Protein AF-A0A4Y8JU67-F1 (afdb_monomer_lite)

Radius of gyration: 32.43 Å; chains: 1; bounding box: 56×71×95 Å

Organism: NCBI:txid1259239

Structure (mmCIF, N/CA/C/O backbone):
data_AF-A0A4Y8JU67-F1
#
_entry.id   AF-A0A4Y8JU67-F1
#
loop_
_atom_site.group_PDB
_atom_site.id
_atom_site.type_symbol
_atom_site.label_atom_id
_atom_site.label_alt_id
_atom_site.label_comp_id
_atom_site.label_asym_id
_atom_site.label_entity_id
_atom_site.label_seq_id
_atom_site.pdbx_PDB_ins_code
_atom_site.Cartn_x
_atom_site.Cartn_y
_atom_site.Cartn_z
_atom_site.occupancy
_atom_site.B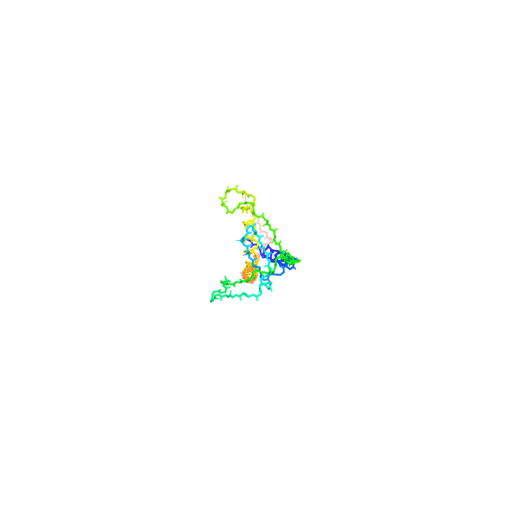_iso_or_equiv
_atom_site.auth_seq_id
_atom_site.auth_comp_id
_atom_site.auth_asym_id
_atom_site.auth_atom_id
_atom_site.pdbx_PDB_model_num
ATOM 1 N N . MET A 1 1 ? -5.375 13.941 23.240 1.00 63.31 1 MET A N 1
ATOM 2 C CA . MET A 1 1 ? -6.334 13.364 22.287 1.00 63.31 1 MET A CA 1
ATOM 3 C C . MET A 1 1 ? -7.451 12.706 23.084 1.00 63.31 1 MET A C 1
ATOM 5 O O . MET A 1 1 ? -7.160 11.882 23.944 1.00 63.31 1 MET A O 1
ATOM 9 N N . SER A 1 2 ? -8.686 13.151 22.900 1.00 84.19 2 SER A N 1
ATOM 10 C CA . SER A 1 2 ? -9.884 12.642 23.570 1.00 84.19 2 SER A CA 1
ATOM 11 C C . SER A 1 2 ? -10.349 11.316 22.956 1.00 84.19 2 SER A C 1
ATOM 13 O O . SER A 1 2 ? -9.995 10.990 21.824 1.00 84.19 2 SER A O 1
ATOM 15 N N . ALA A 1 3 ? -11.179 10.555 23.677 1.00 85.44 3 ALA A N 1
ATOM 16 C CA . ALA A 1 3 ? -11.772 9.320 23.153 1.00 85.44 3 ALA A CA 1
ATOM 17 C C . ALA A 1 3 ? -12.587 9.558 21.865 1.00 85.44 3 ALA A C 1
ATOM 19 O O . ALA A 1 3 ? -12.579 8.719 20.969 1.00 85.44 3 ALA A O 1
ATOM 20 N N . ILE A 1 4 ? -13.231 10.726 21.747 1.00 88.31 4 ILE A N 1
ATOM 21 C CA . ILE A 1 4 ? -13.983 11.135 20.552 1.00 88.31 4 ILE A CA 1
ATOM 22 C C . ILE A 1 4 ? -13.036 11.320 19.361 1.00 88.31 4 ILE A C 1
ATOM 24 O O . ILE A 1 4 ? -13.314 10.813 18.281 1.00 88.31 4 ILE A O 1
ATOM 28 N N . GLU A 1 5 ? -11.895 11.988 19.553 1.00 88.88 5 GLU A N 1
ATOM 29 C CA . GLU A 1 5 ? -10.896 12.171 18.490 1.00 88.88 5 GLU A CA 1
ATOM 30 C C . GLU A 1 5 ? -10.313 10.831 18.018 1.00 88.88 5 GLU A C 1
ATOM 32 O O . GLU A 1 5 ? -10.178 10.614 16.815 1.00 88.88 5 GLU A O 1
ATOM 37 N N . ILE A 1 6 ? -10.029 9.906 18.947 1.00 88.62 6 ILE A N 1
ATOM 38 C CA . ILE A 1 6 ? -9.533 8.561 18.610 1.00 88.62 6 ILE A CA 1
ATOM 39 C C . ILE A 1 6 ? -10.591 7.777 17.825 1.00 88.62 6 ILE A C 1
ATOM 41 O O . ILE A 1 6 ? -10.268 7.164 16.810 1.00 88.62 6 ILE A O 1
ATOM 45 N N . GLN A 1 7 ? -11.852 7.808 18.263 1.00 91.50 7 GLN A N 1
ATOM 46 C CA . GLN A 1 7 ? -12.941 7.114 17.577 1.00 91.50 7 GLN A CA 1
ATOM 47 C C . GLN A 1 7 ? -13.160 7.661 16.161 1.00 91.50 7 GLN A C 1
ATOM 49 O O . GLN A 1 7 ? -13.293 6.872 15.227 1.00 91.50 7 GLN A O 1
ATOM 54 N N . THR A 1 8 ? -13.148 8.985 15.985 1.00 94.06 8 THR A N 1
ATOM 55 C CA . THR A 1 8 ? -13.245 9.616 14.660 1.00 94.06 8 THR A CA 1
ATOM 56 C C . THR A 1 8 ? -12.088 9.185 13.762 1.00 94.06 8 THR A C 1
ATOM 58 O O . THR A 1 8 ? -12.323 8.786 12.625 1.00 94.06 8 THR A O 1
ATOM 61 N N . ALA A 1 9 ? -10.852 9.180 14.276 1.00 92.69 9 ALA A N 1
ATOM 62 C CA . ALA A 1 9 ? -9.688 8.735 13.513 1.00 92.69 9 ALA A CA 1
ATOM 63 C C . ALA A 1 9 ? -9.800 7.263 13.079 1.00 92.69 9 ALA A C 1
ATOM 65 O O . ALA A 1 9 ? -9.527 6.952 11.922 1.00 92.69 9 ALA A O 1
ATOM 66 N N . ILE A 1 10 ? -10.243 6.366 13.970 1.00 94.12 10 ILE A N 1
ATOM 67 C CA . ILE A 1 10 ? -10.480 4.950 13.638 1.00 94.12 10 ILE A CA 1
ATOM 68 C C . ILE A 1 10 ? -11.508 4.830 12.517 1.00 94.12 10 ILE A C 1
ATOM 70 O O . ILE A 1 10 ?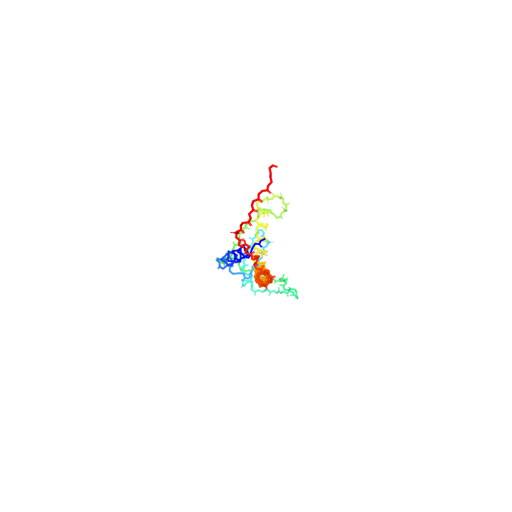 -11.261 4.108 11.552 1.00 94.12 10 ILE A O 1
ATOM 74 N N . THR A 1 11 ? -12.642 5.525 12.630 1.00 96.00 11 THR A N 1
ATOM 75 C CA . THR A 1 11 ? -13.709 5.473 11.625 1.00 96.00 11 THR A CA 1
ATOM 76 C C . THR A 1 11 ? -13.194 5.949 10.270 1.00 96.00 11 THR A C 1
ATOM 78 O O . THR A 1 11 ? -13.267 5.201 9.302 1.00 96.00 11 THR A O 1
ATOM 81 N N . THR A 1 12 ? -12.581 7.134 10.211 1.00 92.94 12 THR A N 1
ATOM 82 C CA . THR A 1 12 ? -12.061 7.700 8.959 1.00 92.94 12 THR A CA 1
ATOM 8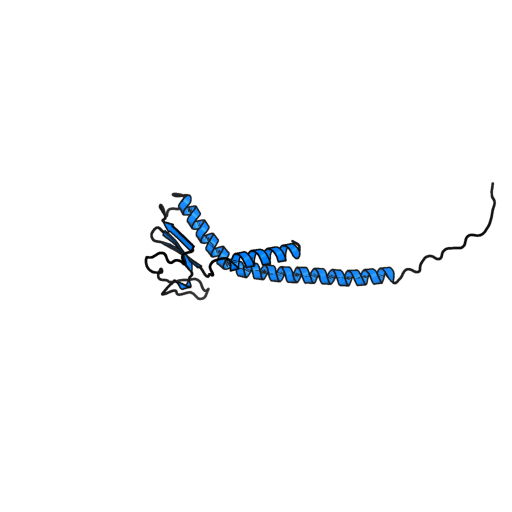3 C C . THR A 1 12 ? -10.988 6.815 8.326 1.00 92.94 12 THR A C 1
ATOM 85 O O . THR A 1 12 ? -11.031 6.565 7.126 1.00 92.94 12 THR A O 1
ATOM 88 N N . LEU A 1 13 ? -10.035 6.297 9.106 1.00 91.62 13 LEU A N 1
ATOM 89 C CA . LEU A 1 13 ? -8.995 5.412 8.572 1.00 91.62 13 LEU A CA 1
ATOM 90 C C . LEU A 1 13 ? -9.559 4.065 8.102 1.00 91.62 13 LEU A C 1
ATOM 92 O O . LEU A 1 13 ? -9.073 3.518 7.116 1.00 91.62 13 LEU A O 1
ATOM 96 N N . THR A 1 14 ? -10.588 3.544 8.774 1.00 93.31 14 THR A N 1
ATOM 97 C CA . THR A 1 14 ? -11.285 2.317 8.358 1.00 93.31 14 THR A CA 1
ATOM 98 C C . THR A 1 14 ? -12.009 2.531 7.032 1.00 93.31 14 THR A C 1
ATOM 100 O O . THR A 1 14 ? -11.834 1.739 6.114 1.00 93.31 14 THR A O 1
ATOM 103 N N . GLU A 1 15 ? -12.752 3.632 6.895 1.00 92.69 15 GLU A N 1
ATOM 104 C CA . GLU A 1 15 ? -13.448 3.989 5.653 1.00 92.69 15 GLU A CA 1
ATOM 105 C C . GLU A 1 15 ? -12.471 4.186 4.488 1.00 92.69 15 GLU A C 1
ATOM 107 O O . GLU A 1 15 ? -12.693 3.659 3.400 1.00 92.69 15 GLU A O 1
ATOM 112 N N . LEU A 1 16 ? -11.358 4.893 4.717 1.00 88.50 16 LEU A N 1
ATOM 113 C CA . LEU A 1 16 ? -10.322 5.093 3.700 1.00 88.50 16 LEU A CA 1
ATOM 114 C C . LEU A 1 16 ? -9.650 3.778 3.289 1.00 88.50 16 LEU A C 1
ATOM 116 O O . LEU A 1 16 ? -9.396 3.570 2.104 1.00 88.50 16 LEU A O 1
ATOM 120 N N . ARG A 1 17 ? -9.375 2.885 4.249 1.00 89.25 17 ARG A N 1
ATOM 121 C CA . ARG A 1 17 ? -8.836 1.549 3.969 1.00 89.25 17 ARG A CA 1
ATOM 122 C C . ARG A 1 17 ? -9.803 0.739 3.108 1.00 89.25 17 ARG A C 1
ATOM 124 O O . ARG A 1 17 ? -9.375 0.149 2.123 1.00 89.25 17 ARG A O 1
ATOM 131 N N . ASP A 1 18 ? -11.079 0.713 3.484 1.00 90.06 18 ASP A N 1
ATOM 132 C CA . ASP A 1 18 ? -12.096 -0.136 2.854 1.00 90.06 18 ASP A CA 1
ATOM 133 C C . ASP A 1 18 ? -12.529 0.385 1.475 1.00 90.06 18 ASP A C 1
ATOM 135 O O . ASP A 1 18 ? -12.961 -0.395 0.630 1.00 90.06 18 ASP A O 1
ATOM 139 N N . ALA A 1 19 ? -12.380 1.689 1.222 1.00 87.44 19 ALA A N 1
ATOM 140 C CA . ALA A 1 19 ? -12.564 2.284 -0.100 1.00 87.44 19 ALA A CA 1
ATOM 141 C C . ALA A 1 19 ? -11.374 2.042 -1.051 1.00 87.44 19 ALA A C 1
ATOM 143 O O . ALA A 1 19 ? -11.516 2.210 -2.263 1.00 87.44 19 ALA A O 1
ATOM 144 N N . GLY A 1 20 ? -10.200 1.694 -0.517 1.00 82.69 20 GLY A N 1
ATOM 145 C CA . GLY A 1 20 ? -8.990 1.446 -1.297 1.00 82.69 20 GLY A CA 1
ATOM 146 C C . GLY A 1 20 ? -8.941 0.049 -1.921 1.00 82.69 20 GLY A C 1
ATOM 147 O O . GLY A 1 20 ? -9.650 -0.871 -1.517 1.00 82.69 20 GLY A O 1
ATOM 148 N N . THR A 1 21 ? -8.048 -0.134 -2.897 1.00 81.38 21 THR A N 1
ATOM 149 C CA . THR A 1 21 ? -7.740 -1.467 -3.433 1.00 81.38 21 THR A CA 1
ATOM 150 C C . THR A 1 21 ? -7.133 -2.340 -2.323 1.00 81.38 21 THR A C 1
ATOM 152 O O . THR A 1 21 ? -6.181 -1.901 -1.669 1.00 81.38 21 THR A O 1
ATOM 155 N N . PRO A 1 22 ? -7.630 -3.572 -2.099 1.00 81.00 22 PRO A N 1
ATOM 156 C CA . PRO A 1 22 ? -7.067 -4.464 -1.090 1.00 81.00 22 PRO A CA 1
ATOM 157 C C . PRO A 1 22 ? -5.623 -4.868 -1.415 1.00 81.00 22 PRO A C 1
ATOM 159 O O . PRO A 1 22 ? -5.339 -5.340 -2.517 1.00 81.00 22 PRO A O 1
ATOM 162 N N . GLY A 1 23 ? -4.727 -4.713 -0.437 1.00 83.94 23 GLY A N 1
ATOM 163 C CA . GLY A 1 23 ? -3.361 -5.239 -0.483 1.00 83.94 23 GLY A CA 1
ATOM 164 C C . GLY A 1 23 ? -3.262 -6.723 -0.082 1.00 83.94 23 GLY A C 1
ATOM 165 O O . GLY A 1 23 ? -4.287 -7.395 0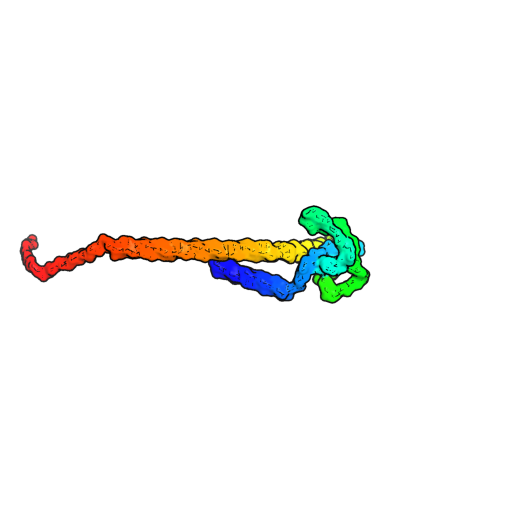.069 1.00 83.94 23 GLY A O 1
ATOM 166 N N . PRO A 1 24 ? -2.041 -7.245 0.149 1.00 89.62 24 PRO A N 1
ATOM 167 C CA . PRO A 1 24 ? -0.755 -6.534 0.168 1.00 89.62 24 PRO A CA 1
ATOM 168 C C . PRO A 1 24 ? -0.234 -6.161 -1.231 1.00 89.62 24 PRO A C 1
ATOM 170 O O . PRO A 1 24 ? -0.572 -6.803 -2.225 1.00 89.62 24 PRO A O 1
ATOM 173 N N . PHE A 1 25 ? 0.589 -5.109 -1.291 1.00 91.75 25 PHE A N 1
ATOM 174 C CA . PHE A 1 25 ? 1.157 -4.561 -2.526 1.00 91.75 25 PHE A CA 1
ATOM 175 C C . PHE A 1 25 ? 2.665 -4.777 -2.606 1.00 91.75 25 PHE A C 1
ATOM 177 O O . PHE A 1 25 ? 3.377 -4.661 -1.605 1.00 91.75 25 PHE A O 1
ATOM 184 N N . PHE A 1 26 ? 3.126 -5.026 -3.827 1.00 92.19 26 PHE A N 1
ATOM 185 C CA . PHE A 1 26 ? 4.523 -5.111 -4.207 1.00 92.19 26 PHE A CA 1
ATOM 186 C C . PHE A 1 26 ? 4.941 -3.836 -4.946 1.00 92.19 26 PHE A C 1
ATOM 188 O O . PHE A 1 26 ? 4.184 -3.350 -5.787 1.00 92.19 26 PHE A O 1
ATOM 195 N N . LEU A 1 27 ? 6.125 -3.310 -4.624 1.00 93.56 27 LEU A N 1
ATOM 196 C CA . LEU A 1 27 ? 6.781 -2.229 -5.362 1.00 93.56 27 LEU A CA 1
ATOM 197 C C . LEU A 1 27 ? 7.901 -2.835 -6.204 1.00 93.56 27 LEU A C 1
ATOM 199 O O . LEU A 1 27 ? 8.792 -3.486 -5.665 1.00 93.56 27 LEU A O 1
ATOM 203 N N . ASP A 1 28 ? 7.840 -2.582 -7.502 1.00 91.00 28 ASP A N 1
ATOM 204 C CA . ASP A 1 28 ? 8.824 -2.988 -8.495 1.00 91.00 28 ASP A CA 1
ATOM 205 C C . ASP A 1 28 ? 9.376 -1.717 -9.150 1.00 91.00 28 ASP A C 1
ATOM 207 O O . ASP A 1 28 ? 8.652 -1.021 -9.856 1.00 91.00 28 ASP A O 1
ATOM 211 N N . ASP A 1 29 ? 10.623 -1.369 -8.850 1.00 91.62 29 ASP A N 1
ATOM 212 C CA . ASP A 1 29 ? 11.348 -0.239 -9.446 1.00 91.62 29 ASP A CA 1
ATOM 213 C C . ASP A 1 29 ? 12.483 -0.835 -10.279 1.00 91.62 29 ASP A C 1
ATOM 215 O O . ASP A 1 29 ? 13.598 -1.045 -9.794 1.00 91.62 29 ASP A O 1
ATOM 219 N N . CYS A 1 30 ? 12.129 -1.279 -11.489 1.00 85.19 30 CYS A N 1
ATOM 220 C CA . CYS A 1 30 ? 12.996 -2.084 -12.338 1.00 85.19 30 CYS A CA 1
ATOM 221 C C . CYS A 1 30 ? 12.869 -1.717 -13.833 1.00 85.19 30 CYS A C 1
ATOM 223 O O . CYS A 1 30 ? 11.817 -1.271 -14.275 1.00 85.19 30 CYS A O 1
ATOM 225 N N . GLU A 1 31 ? 13.936 -1.900 -14.621 1.00 82.50 31 GLU A N 1
ATOM 226 C CA . GLU A 1 31 ? 13.936 -1.788 -16.096 1.00 82.50 31 GLU A CA 1
ATOM 227 C C . GLU A 1 31 ? 13.329 -0.502 -16.708 1.00 82.50 31 GLU 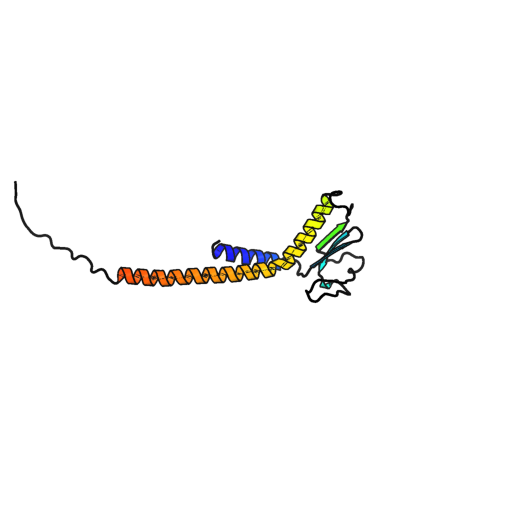A C 1
ATOM 229 O O . GLU A 1 31 ? 12.688 -0.550 -17.753 1.00 82.50 31 GLU A O 1
ATOM 234 N N . GLY A 1 32 ? 13.562 0.669 -16.110 1.00 86.06 32 GLY A N 1
ATOM 235 C CA . GLY A 1 32 ? 12.983 1.927 -16.595 1.00 86.06 32 GLY A CA 1
ATOM 236 C C . GLY A 1 32 ? 11.587 2.242 -16.062 1.00 86.06 32 GLY A C 1
ATOM 237 O O . GLY A 1 32 ? 11.022 3.239 -16.488 1.00 86.06 32 GLY A O 1
ATOM 238 N N . GLU A 1 33 ? 11.023 1.454 -15.144 1.00 90.38 33 GLU A N 1
ATOM 239 C CA . GLU A 1 33 ? 9.644 1.642 -14.691 1.00 90.38 33 GLU A CA 1
ATOM 240 C C . GLU A 1 33 ? 9.473 1.475 -13.177 1.00 90.38 33 GLU A C 1
ATOM 242 O O . GLU A 1 33 ? 10.051 0.587 -12.552 1.00 90.38 33 GLU A O 1
ATOM 247 N N . ILE A 1 34 ? 8.589 2.296 -12.606 1.00 92.94 34 ILE A N 1
ATOM 248 C CA . ILE A 1 34 ? 8.067 2.150 -11.247 1.00 92.94 34 ILE A CA 1
ATOM 249 C C . ILE A 1 34 ? 6.654 1.581 -11.343 1.00 92.94 34 ILE A C 1
ATOM 251 O O . ILE A 1 34 ? 5.747 2.199 -11.912 1.00 92.94 34 ILE A O 1
ATOM 255 N N . ARG A 1 35 ? 6.445 0.411 -10.743 1.00 91.62 35 ARG A N 1
ATOM 256 C CA . ARG A 1 35 ? 5.164 -0.292 -10.725 1.00 91.62 35 ARG A CA 1
ATOM 257 C C . ARG A 1 35 ? 4.766 -0.653 -9.300 1.00 91.62 35 ARG A C 1
ATOM 259 O O . ARG A 1 35 ? 5.570 -1.153 -8.518 1.00 91.62 35 ARG A O 1
ATOM 266 N N . VAL A 1 36 ? 3.491 -0.452 -8.978 1.00 92.88 36 VAL A N 1
ATOM 267 C CA . VAL A 1 36 ? 2.876 -0.966 -7.748 1.00 92.88 36 VAL A CA 1
ATOM 268 C C . VAL A 1 36 ? 1.647 -1.777 -8.097 1.00 92.88 36 VAL A C 1
ATOM 270 O O . VAL A 1 36 ? 0.718 -1.283 -8.741 1.00 92.88 36 VAL A O 1
ATOM 273 N N . TYR A 1 37 ? 1.627 -3.021 -7.638 1.00 90.56 37 TYR A N 1
ATOM 274 C CA . TYR A 1 37 ? 0.553 -3.961 -7.926 1.00 90.56 37 TYR A CA 1
ATOM 275 C C . TYR A 1 37 ? 0.344 -4.949 -6.770 1.00 90.56 37 TYR A C 1
ATOM 277 O O . TYR A 1 37 ? 1.235 -5.126 -5.935 1.00 90.56 37 TYR A O 1
ATOM 285 N N . PRO A 1 38 ? -0.841 -5.576 -6.662 1.00 90.75 38 PRO A N 1
ATOM 286 C CA . PRO A 1 38 ? -1.096 -6.572 -5.630 1.00 90.75 38 PRO A CA 1
ATOM 287 C C . PRO A 1 38 ? -0.107 -7.740 -5.706 1.00 90.75 38 PRO A C 1
ATOM 289 O O . PRO A 1 38 ? 0.118 -8.304 -6.777 1.00 90.75 38 PRO A O 1
ATOM 292 N N . GLU A 1 39 ? 0.421 -8.178 -4.562 1.00 91.25 39 GLU A N 1
ATOM 293 C CA . GLU A 1 39 ? 1.365 -9.307 -4.494 1.00 91.25 39 GLU A CA 1
ATOM 294 C C . GLU A 1 39 ? 0.760 -10.605 -5.057 1.00 91.25 39 GLU A C 1
ATOM 296 O O . GLU A 1 39 ? 1.481 -11.456 -5.570 1.00 91.25 39 GLU A O 1
ATOM 301 N N . ARG A 1 40 ? -0.576 -10.745 -5.035 1.00 88.44 40 ARG A N 1
ATOM 302 C CA . ARG A 1 40 ? -1.295 -11.890 -5.626 1.00 88.44 40 ARG A CA 1
ATOM 303 C C . ARG A 1 40 ? -1.115 -12.036 -7.140 1.00 88.44 40 ARG A C 1
ATOM 305 O O . ARG A 1 40 ? -1.509 -13.061 -7.688 1.00 88.44 40 ARG A O 1
ATOM 312 N N . LEU A 1 41 ? -0.571 -11.022 -7.812 1.00 88.06 41 LEU A N 1
ATOM 313 C CA . LEU A 1 41 ? -0.269 -11.067 -9.241 1.00 88.06 41 LEU A CA 1
ATOM 314 C C . LEU A 1 41 ? 1.124 -11.635 -9.542 1.00 88.06 41 LEU A C 1
ATOM 316 O O . LEU A 1 41 ? 1.412 -11.899 -10.705 1.00 88.06 41 LEU A O 1
ATOM 320 N N . LEU A 1 42 ? 1.971 -11.854 -8.528 1.00 88.75 42 LEU A N 1
ATOM 321 C CA . LEU A 1 42 ? 3.312 -12.421 -8.685 1.00 88.75 42 LEU A CA 1
ATOM 322 C C . LEU A 1 42 ? 3.243 -13.947 -8.896 1.00 88.75 42 LEU A C 1
ATOM 324 O O . LEU A 1 42 ? 2.946 -14.674 -7.945 1.00 88.75 42 LEU A O 1
ATOM 328 N N . PRO A 1 43 ? 3.560 -14.483 -10.094 1.00 84.25 43 PRO A N 1
ATOM 329 C CA . PRO A 1 43 ? 3.345 -15.902 -10.401 1.00 84.25 43 PRO A CA 1
ATOM 330 C C . PRO A 1 43 ? 4.273 -16.877 -9.654 1.00 84.25 43 PRO A C 1
ATOM 332 O O . PRO A 1 43 ? 3.969 -18.065 -9.562 1.00 84.25 43 PRO A O 1
ATOM 335 N N . SER A 1 44 ? 5.417 -16.406 -9.149 1.00 86.19 44 SER A N 1
ATOM 336 C CA . SER A 1 44 ? 6.504 -17.239 -8.595 1.00 86.19 44 SER A CA 1
ATOM 337 C C . SER A 1 44 ? 7.219 -16.569 -7.411 1.00 86.19 44 SER A C 1
ATOM 339 O O . SER A 1 44 ? 8.448 -16.563 -7.307 1.00 86.19 44 SER A O 1
ATOM 341 N N . MET A 1 45 ? 6.439 -15.978 -6.507 1.00 91.94 45 MET A N 1
ATOM 342 C CA . MET A 1 45 ? 6.957 -15.303 -5.317 1.00 91.94 45 MET A CA 1
ATOM 343 C C . MET A 1 45 ? 7.496 -16.297 -4.273 1.00 91.94 45 MET A C 1
ATOM 345 O O . MET A 1 45 ? 6.818 -17.259 -3.912 1.00 91.94 45 MET A O 1
ATOM 349 N N . SER A 1 46 ? 8.677 -16.016 -3.725 1.00 93.44 46 SER A N 1
ATOM 350 C CA . SER A 1 46 ? 9.209 -16.653 -2.518 1.00 93.44 46 SER A CA 1
ATOM 351 C C . SER A 1 46 ? 9.520 -15.611 -1.444 1.00 93.44 46 SER A C 1
ATOM 353 O O . SER A 1 46 ? 9.686 -14.425 -1.743 1.00 93.44 46 SER A O 1
ATOM 355 N N . ARG A 1 47 ? 9.540 -16.053 -0.183 1.00 95.56 47 ARG A N 1
ATOM 356 C CA . ARG A 1 47 ? 9.828 -15.213 0.981 1.00 95.56 47 ARG A CA 1
ATOM 357 C C . ARG A 1 47 ? 10.872 -15.853 1.874 1.00 95.56 47 ARG A C 1
ATOM 359 O O . ARG A 1 47 ? 10.992 -17.079 1.894 1.00 95.56 47 ARG A O 1
ATOM 366 N N . ASP A 1 48 ? 11.588 -15.027 2.621 1.00 95.81 48 ASP A N 1
ATOM 367 C CA . ASP A 1 48 ? 12.434 -15.494 3.717 1.00 95.81 48 ASP A CA 1
ATOM 368 C C . ASP A 1 48 ? 11.641 -15.731 5.018 1.00 95.81 48 ASP A C 1
ATOM 370 O O . ASP A 1 48 ? 10.417 -15.591 5.074 1.00 95.81 48 ASP A O 1
ATOM 374 N N . GLU A 1 49 ? 12.353 -16.109 6.082 1.00 94.69 49 GLU A N 1
ATOM 375 C CA . GLU A 1 49 ? 11.789 -16.370 7.414 1.00 94.69 49 GLU A CA 1
ATOM 376 C C . GLU A 1 49 ? 11.153 -15.130 8.064 1.00 94.69 49 GLU A C 1
ATOM 378 O O . GLU A 1 49 ? 10.303 -15.265 8.943 1.00 94.69 49 GLU A O 1
ATOM 383 N N . SER A 1 50 ? 11.545 -13.927 7.632 1.00 90.50 50 SER A N 1
ATOM 384 C CA . SER A 1 50 ? 10.964 -12.665 8.097 1.00 90.50 50 SER A CA 1
ATOM 385 C C . SER A 1 50 ? 9.683 -12.292 7.346 1.00 90.50 50 SER A C 1
ATOM 387 O O . SER A 1 50 ? 8.947 -11.404 7.775 1.00 90.50 50 SER A O 1
ATOM 389 N N . GLY A 1 51 ? 9.382 -13.008 6.258 1.00 86.38 51 GLY A N 1
ATOM 390 C CA . GLY A 1 51 ? 8.252 -12.736 5.385 1.00 86.38 51 GLY A CA 1
ATOM 391 C C . GLY A 1 51 ? 8.553 -11.701 4.301 1.00 86.38 51 GLY A C 1
ATOM 392 O O . GLY A 1 51 ? 7.626 -11.317 3.588 1.00 86.38 51 GLY A O 1
ATOM 393 N N . GLU A 1 52 ? 9.804 -11.271 4.131 1.00 88.50 52 GLU A N 1
ATOM 394 C CA . GLU A 1 52 ? 10.204 -10.393 3.028 1.00 88.50 52 GLU A CA 1
ATOM 395 C C . GLU A 1 52 ? 10.299 -11.182 1.722 1.00 88.50 52 GLU A C 1
ATOM 397 O O . GLU A 1 52 ? 10.693 -12.349 1.713 1.00 88.50 52 GLU A O 1
ATOM 402 N N . ILE A 1 53 ? 9.904 -10.560 0.609 1.00 88.88 53 ILE A N 1
ATOM 403 C CA . ILE A 1 53 ? 9.943 -11.195 -0.713 1.00 88.88 53 ILE A CA 1
ATOM 404 C C . ILE A 1 53 ? 11.394 -11.246 -1.196 1.00 88.88 53 ILE A C 1
ATOM 406 O O . ILE A 1 53 ? 12.041 -10.212 -1.331 1.00 88.88 53 ILE A O 1
ATOM 410 N N . THR A 1 54 ? 11.896 -12.445 -1.489 1.00 92.06 54 THR A N 1
ATOM 411 C CA . THR A 1 54 ? 13.295 -12.663 -1.899 1.00 92.06 54 THR A CA 1
ATOM 412 C C . THR A 1 54 ? 13.452 -13.057 -3.362 1.00 92.06 54 THR A C 1
ATOM 414 O O . THR A 1 54 ? 14.513 -12.845 -3.944 1.00 92.06 54 THR A O 1
ATOM 417 N N . SER A 1 55 ? 12.410 -13.609 -3.985 1.00 90.69 55 SER A N 1
ATOM 418 C CA . SER A 1 55 ? 12.375 -13.847 -5.429 1.00 90.69 55 SER A CA 1
ATOM 419 C C . SER A 1 55 ? 10.956 -13.732 -5.961 1.00 90.69 55 SER A C 1
ATOM 421 O O . SER A 1 55 ? 10.003 -14.071 -5.263 1.00 90.69 55 SER A O 1
ATOM 423 N N . TRP A 1 56 ? 10.809 -13.293 -7.204 1.00 89.88 56 TRP A N 1
ATOM 424 C CA . TRP A 1 56 ? 9.522 -13.190 -7.879 1.00 89.88 56 TRP A CA 1
ATOM 425 C C . TRP A 1 56 ? 9.720 -13.195 -9.396 1.00 89.88 56 TRP A C 1
ATOM 427 O O . TRP A 1 56 ? 10.836 -13.129 -9.910 1.00 89.88 56 TRP A O 1
ATOM 437 N N . THR A 1 57 ? 8.621 -13.282 -10.130 1.00 85.56 57 THR A N 1
ATOM 438 C CA . THR A 1 57 ? 8.569 -12.942 -11.552 1.00 85.56 57 THR A CA 1
ATOM 439 C C . THR A 1 57 ? 7.529 -11.849 -11.690 1.00 85.56 57 THR A C 1
ATOM 441 O O . THR A 1 57 ? 6.460 -11.953 -11.086 1.00 85.56 57 THR A O 1
ATOM 444 N N . SER A 1 58 ? 7.856 -10.795 -12.438 1.00 79.00 58 SER A N 1
ATOM 445 C CA . SER A 1 58 ? 6.897 -9.728 -12.713 1.00 79.00 58 SER A CA 1
ATOM 446 C C . SER A 1 58 ? 5.653 -10.345 -13.376 1.00 79.00 58 SER A C 1
ATOM 448 O O . SER A 1 58 ? 5.793 -11.288 -14.172 1.00 79.00 58 SER A O 1
ATOM 450 N N . PRO A 1 59 ? 4.432 -9.874 -13.067 1.00 75.06 59 PRO A N 1
ATOM 451 C CA . PRO A 1 59 ? 3.275 -10.187 -13.896 1.00 75.06 59 PRO A CA 1
ATOM 452 C C . PRO A 1 59 ? 3.645 -9.844 -15.349 1.00 75.06 59 PRO A C 1
ATOM 454 O O . PRO A 1 59 ? 4.436 -8.930 -15.572 1.00 75.06 59 PRO A O 1
ATOM 457 N N . GLY A 1 60 ? 3.163 -10.609 -16.335 1.00 67.62 60 GLY A N 1
ATOM 458 C CA . GLY A 1 60 ? 3.564 -10.420 -17.739 1.00 67.62 60 GLY A CA 1
ATOM 459 C C . GLY A 1 60 ? 3.469 -8.958 -18.206 1.00 67.62 60 GLY A C 1
ATOM 460 O O . GLY A 1 60 ? 2.800 -8.158 -17.567 1.00 67.62 60 GLY A O 1
ATOM 461 N N . SER A 1 61 ? 4.110 -8.630 -19.334 1.00 60.38 61 SER A N 1
ATOM 462 C CA . SER A 1 61 ? 4.386 -7.278 -19.876 1.00 60.38 61 SER A CA 1
ATOM 463 C C . SER A 1 61 ? 3.190 -6.335 -20.142 1.00 60.38 61 SER A C 1
ATOM 465 O O . SER A 1 61 ? 3.303 -5.418 -20.949 1.00 60.38 61 SER A O 1
ATOM 467 N N . TRP A 1 62 ? 2.029 -6.568 -19.541 1.00 57.78 62 TRP A N 1
ATOM 468 C CA . TRP A 1 62 ? 0.806 -5.805 -19.714 1.00 57.78 62 TRP A CA 1
ATOM 469 C C . TRP A 1 62 ? 0.382 -5.208 -18.375 1.00 57.78 62 TRP A C 1
ATOM 471 O O . TRP A 1 62 ? 0.313 -5.909 -17.363 1.00 57.78 62 TRP A O 1
ATOM 481 N N . GLN A 1 63 ? 0.049 -3.916 -18.389 1.00 63.75 63 GLN A N 1
ATOM 482 C CA . GLN A 1 63 ? -0.683 -3.280 -17.299 1.00 63.75 63 GLN A CA 1
ATOM 483 C C . GLN A 1 63 ? -1.951 -4.096 -17.024 1.00 63.75 63 GLN A C 1
ATOM 485 O O . GLN A 1 63 ? -2.749 -4.355 -17.925 1.00 63.75 63 GLN A O 1
ATOM 490 N N . THR A 1 64 ? -2.106 -4.544 -15.781 1.00 72.44 64 THR A N 1
ATOM 491 C CA . THR A 1 64 ? -3.353 -5.165 -15.324 1.00 72.44 64 THR A CA 1
ATOM 492 C C . THR A 1 64 ? -4.270 -4.069 -14.797 1.00 72.44 64 THR A C 1
ATOM 494 O O . THR A 1 64 ? -3.777 -3.089 -14.240 1.00 72.44 64 THR A O 1
ATOM 497 N N . ASP A 1 65 ? -5.589 -4.252 -14.892 1.00 77.81 65 ASP A N 1
ATOM 498 C CA . ASP A 1 65 ? -6.579 -3.319 -14.318 1.00 77.81 65 ASP A CA 1
ATOM 499 C C . ASP A 1 65 ? -6.420 -3.129 -12.793 1.00 77.81 65 ASP A C 1
ATOM 501 O O . ASP A 1 65 ? -7.019 -2.240 -12.194 1.00 77.81 65 ASP A O 1
ATOM 505 N N . GLU A 1 66 ? -5.620 -3.979 -12.147 1.00 83.75 66 GLU A N 1
ATOM 506 C CA . GLU A 1 66 ? -5.336 -3.946 -10.716 1.00 83.75 66 GLU A CA 1
ATOM 507 C C . GLU A 1 66 ? -4.033 -3.218 -10.359 1.00 83.75 66 GLU A C 1
ATOM 509 O O . GLU A 1 66 ? -3.722 -3.057 -9.175 1.00 83.75 66 GLU A O 1
ATOM 514 N N . MET A 1 67 ? -3.245 -2.810 -11.356 1.00 86.44 67 MET A N 1
ATOM 515 C CA . MET A 1 67 ? -2.037 -2.030 -11.130 1.00 86.44 67 MET A CA 1
ATOM 516 C C . MET A 1 67 ? -2.431 -0.647 -10.609 1.00 86.44 67 MET A C 1
ATOM 518 O O . MET A 1 67 ? -3.249 0.050 -11.204 1.00 86.44 67 MET A O 1
ATOM 522 N N . VAL A 1 68 ? -1.858 -0.256 -9.474 1.00 89.56 68 VAL A N 1
ATOM 523 C CA . VAL A 1 68 ? -2.240 0.983 -8.782 1.00 89.56 68 VAL A CA 1
ATOM 524 C C . VAL A 1 68 ? -1.313 2.131 -9.167 1.00 89.56 68 VAL A C 1
ATOM 526 O O . VAL A 1 68 ? -1.735 3.285 -9.196 1.00 89.56 68 VAL A O 1
ATOM 529 N N . ILE A 1 69 ? -0.054 1.819 -9.487 1.00 91.25 69 ILE A N 1
ATOM 530 C CA . ILE A 1 69 ? 0.932 2.778 -9.992 1.00 91.25 69 ILE A CA 1
ATOM 531 C C . ILE A 1 69 ? 1.676 2.129 -11.158 1.00 91.25 69 ILE A C 1
ATOM 533 O O . ILE A 1 69 ? 2.136 0.996 -11.038 1.00 91.25 69 ILE A O 1
ATOM 537 N N . SER A 1 70 ? 1.796 2.861 -12.263 1.00 91.56 70 SER A N 1
ATOM 538 C CA . SER A 1 70 ? 2.665 2.563 -13.404 1.00 91.56 70 SER A CA 1
ATOM 539 C C . SER A 1 70 ? 3.236 3.889 -13.883 1.00 91.56 70 SER A C 1
ATOM 541 O O . SER A 1 70 ? 2.474 4.820 -14.157 1.00 91.56 70 SER A O 1
ATOM 543 N N . TYR A 1 71 ? 4.558 4.003 -13.899 1.00 93.00 71 TYR A N 1
ATOM 544 C CA . TYR A 1 71 ? 5.241 5.230 -14.271 1.00 93.00 71 TYR A CA 1
ATOM 545 C C . TYR A 1 71 ? 6.588 4.914 -14.923 1.00 93.00 71 TYR A C 1
ATOM 547 O O . TYR A 1 71 ? 7.420 4.241 -14.314 1.00 93.00 71 TYR A O 1
ATOM 555 N N . ASP A 1 72 ? 6.789 5.424 -16.135 1.00 93.38 72 ASP A N 1
ATOM 556 C CA . ASP A 1 72 ? 8.048 5.301 -16.869 1.00 93.38 72 ASP A CA 1
ATOM 557 C C . ASP A 1 72 ? 9.050 6.334 -16.347 1.00 93.38 72 ASP A C 1
ATOM 559 O O . ASP A 1 72 ? 8.742 7.519 -16.226 1.00 93.38 72 ASP A O 1
ATOM 563 N N . VAL A 1 73 ? 10.252 5.868 -16.035 1.00 93.44 73 VAL A N 1
ATOM 564 C CA . VAL A 1 73 ? 11.343 6.642 -15.449 1.00 93.44 73 VAL A CA 1
ATOM 565 C C . VAL A 1 73 ? 12.265 7.140 -16.560 1.00 93.44 73 VAL A C 1
ATOM 567 O O . VAL A 1 73 ? 12.719 6.359 -17.397 1.00 93.44 73 VAL A O 1
ATOM 570 N N . GLU A 1 74 ? 12.588 8.432 -16.551 1.00 92.50 74 GLU A N 1
ATOM 571 C CA . GLU A 1 74 ? 13.509 9.037 -17.519 1.00 92.50 74 GLU A CA 1
ATOM 572 C C . GLU A 1 74 ? 14.976 8.885 -17.095 1.00 92.50 74 GLU A C 1
ATOM 574 O O . GLU A 1 74 ? 15.841 8.673 -17.946 1.00 92.50 74 GLU A O 1
ATOM 579 N N . SER A 1 75 ? 15.263 8.976 -15.791 1.00 89.88 75 SER A N 1
ATOM 580 C CA . SER A 1 75 ? 16.579 8.684 -15.215 1.00 89.88 75 SER A CA 1
ATOM 581 C C . SER A 1 75 ? 16.471 7.927 -13.894 1.00 89.88 75 SER A C 1
ATOM 583 O O . SER A 1 75 ? 15.623 8.183 -13.040 1.00 89.88 75 SER A O 1
ATOM 585 N N . TRP A 1 76 ? 17.376 6.969 -13.729 1.00 86.75 76 TRP A N 1
ATOM 586 C CA . TRP A 1 76 ? 17.503 6.158 -12.523 1.00 86.75 76 TRP A CA 1
ATOM 587 C C . TRP A 1 76 ? 18.442 6.763 -11.490 1.00 86.75 76 TRP A C 1
ATOM 589 O O . TRP A 1 76 ? 18.438 6.336 -10.334 1.00 86.75 76 TRP A O 1
ATOM 599 N N . ASP A 1 77 ? 19.244 7.740 -11.901 1.00 89.50 77 ASP A N 1
ATOM 600 C CA . ASP A 1 77 ? 20.226 8.360 -11.034 1.00 89.50 77 ASP A CA 1
ATOM 601 C C . ASP A 1 77 ? 19.529 9.365 -10.097 1.00 89.50 77 ASP A C 1
ATOM 603 O O . ASP A 1 77 ? 18.877 10.309 -10.562 1.00 89.50 77 ASP A O 1
ATOM 607 N N . PRO A 1 78 ? 19.643 9.189 -8.763 1.00 88.12 78 PRO A N 1
ATOM 608 C CA . PRO A 1 78 ? 18.982 10.069 -7.807 1.00 88.12 78 PRO A CA 1
ATOM 609 C C . PRO A 1 78 ? 19.381 11.534 -8.001 1.00 88.12 78 PRO A C 1
ATOM 611 O O . PRO A 1 78 ? 20.567 11.869 -8.054 1.00 88.12 78 PRO A O 1
ATOM 614 N N . GLY A 1 79 ? 18.391 12.425 -8.040 1.00 91.88 79 GLY A N 1
ATOM 615 C CA . GLY A 1 79 ? 18.593 13.862 -8.209 1.00 91.88 79 GLY A CA 1
ATOM 616 C C . GLY A 1 79 ? 18.750 14.330 -9.657 1.00 91.88 79 GLY A C 1
ATOM 617 O O . GLY A 1 79 ? 18.786 15.542 -9.879 1.00 91.88 79 GLY A O 1
ATOM 618 N N . GLU A 1 80 ? 18.806 13.427 -10.641 1.00 94.44 80 GLU A N 1
ATOM 619 C CA . GLU A 1 80 ? 18.809 13.818 -12.055 1.00 94.44 80 GLU A CA 1
ATOM 620 C C . GLU A 1 80 ? 17.418 14.217 -12.547 1.00 94.44 80 GLU A C 1
ATOM 622 O O . GLU A 1 80 ? 17.279 15.188 -13.295 1.00 94.44 80 GLU A O 1
ATOM 627 N N . ASN A 1 81 ? 16.377 13.520 -12.082 1.00 95.44 81 ASN A N 1
ATOM 628 C CA . ASN A 1 81 ? 14.996 13.845 -12.399 1.00 95.44 81 ASN A CA 1
ATOM 629 C C . ASN A 1 81 ? 14.132 13.904 -11.131 1.00 95.44 81 ASN A C 1
ATOM 631 O O . ASN A 1 81 ? 13.729 12.898 -10.552 1.00 95.44 81 ASN A O 1
ATOM 635 N N . THR A 1 82 ? 13.774 15.128 -10.735 1.00 95.62 82 THR A N 1
ATOM 636 C CA . THR A 1 82 ? 12.949 15.374 -9.539 1.00 95.62 82 THR A CA 1
ATOM 637 C C . THR A 1 82 ? 11.556 14.743 -9.601 1.00 95.62 82 THR A C 1
ATOM 639 O O . THR A 1 82 ? 10.953 14.482 -8.559 1.00 95.62 82 THR A O 1
ATOM 642 N N . GLN A 1 83 ? 11.015 14.532 -10.804 1.00 95.94 83 GLN A N 1
ATOM 643 C CA . GLN A 1 83 ? 9.728 13.876 -10.979 1.00 95.94 83 GLN A CA 1
ATOM 644 C C . GLN A 1 83 ? 9.862 12.376 -10.713 1.00 95.94 83 GLN A C 1
ATOM 646 O O . GLN A 1 83 ? 9.026 11.830 -9.994 1.00 95.94 83 GLN A O 1
ATOM 651 N N . ASP A 1 84 ? 10.914 11.744 -11.225 1.00 95.62 84 ASP A N 1
ATOM 652 C CA . ASP A 1 84 ? 11.182 10.319 -11.017 1.00 95.62 84 ASP A CA 1
ATOM 653 C C . ASP A 1 84 ? 11.429 10.025 -9.533 1.00 95.62 84 ASP A C 1
ATOM 655 O O . ASP A 1 84 ? 10.794 9.140 -8.957 1.00 95.62 84 ASP A O 1
ATOM 659 N N . ASP A 1 85 ? 12.240 10.856 -8.872 1.00 95.31 85 ASP A N 1
ATOM 660 C CA . ASP A 1 85 ? 12.472 10.784 -7.425 1.00 95.31 85 ASP A CA 1
ATOM 661 C C . ASP A 1 85 ? 11.168 10.927 -6.628 1.00 95.31 85 ASP A C 1
ATOM 663 O O . ASP A 1 85 ? 10.910 10.185 -5.676 1.00 95.31 85 ASP A O 1
ATOM 667 N N . ARG A 1 86 ? 10.303 11.867 -7.030 1.00 96.12 86 ARG A N 1
ATOM 668 C CA . ARG A 1 86 ? 8.995 12.059 -6.395 1.00 96.12 86 ARG A CA 1
ATOM 669 C C . ARG A 1 86 ? 8.087 10.851 -6.600 1.00 96.12 86 ARG A C 1
ATOM 671 O O . ARG A 1 86 ? 7.366 10.479 -5.677 1.00 96.12 86 ARG A O 1
ATOM 678 N N . MET A 1 87 ? 8.090 10.250 -7.787 1.00 96.00 87 MET A N 1
ATOM 679 C CA . MET A 1 87 ? 7.276 9.070 -8.074 1.00 96.00 87 MET A CA 1
ATOM 680 C C . MET A 1 87 ? 7.752 7.850 -7.293 1.00 96.00 87 MET A C 1
ATOM 682 O O . MET A 1 87 ? 6.915 7.145 -6.729 1.00 96.00 87 MET A O 1
ATOM 686 N N . ARG A 1 88 ? 9.068 7.670 -7.159 1.00 95.12 88 ARG A N 1
ATOM 687 C CA . ARG A 1 88 ? 9.675 6.643 -6.307 1.00 95.12 88 ARG A CA 1
ATOM 688 C C . ARG A 1 88 ? 9.251 6.813 -4.849 1.00 95.12 88 ARG A C 1
ATOM 690 O O . ARG A 1 88 ? 8.663 5.903 -4.270 1.00 95.12 88 ARG A O 1
ATOM 697 N N . ALA A 1 89 ? 9.396 8.021 -4.302 1.00 95.69 89 ALA A N 1
ATOM 698 C CA . ALA A 1 89 ? 8.974 8.329 -2.935 1.00 95.69 89 ALA A CA 1
ATOM 699 C C . ALA A 1 89 ? 7.461 8.133 -2.710 1.00 95.69 89 ALA A C 1
ATOM 701 O O . ALA A 1 89 ? 7.040 7.638 -1.660 1.00 95.69 89 ALA A O 1
ATOM 702 N N . ASN A 1 90 ? 6.623 8.495 -3.687 1.00 95.75 90 ASN A N 1
ATOM 703 C CA . ASN A 1 90 ? 5.176 8.287 -3.615 1.00 95.75 90 ASN A CA 1
ATOM 704 C C . ASN A 1 90 ? 4.815 6.796 -3.606 1.00 95.75 90 ASN A C 1
ATOM 706 O O . ASN A 1 90 ? 3.960 6.379 -2.821 1.00 95.75 90 ASN A O 1
ATOM 710 N N . ALA A 1 91 ? 5.460 5.998 -4.459 1.00 95.75 91 ALA A N 1
ATOM 711 C CA . ALA A 1 91 ? 5.224 4.565 -4.557 1.00 95.75 91 ALA A CA 1
ATOM 712 C C . ALA A 1 91 ? 5.662 3.829 -3.278 1.00 95.75 91 ALA A C 1
ATOM 714 O O . ALA A 1 91 ? 4.894 3.037 -2.727 1.00 95.75 91 ALA A O 1
ATOM 715 N N . GLU A 1 92 ? 6.835 4.170 -2.739 1.00 95.00 92 GLU A N 1
ATOM 716 C CA . GLU A 1 92 ? 7.308 3.681 -1.438 1.00 95.00 92 GLU A CA 1
ATOM 717 C C . GLU A 1 92 ? 6.337 4.049 -0.311 1.00 95.00 92 GLU A C 1
ATOM 719 O O . GLU A 1 92 ? 5.910 3.188 0.463 1.00 95.00 92 GLU A O 1
ATOM 724 N N . THR A 1 93 ? 5.923 5.319 -0.251 1.00 94.06 93 THR A N 1
ATOM 725 C CA . THR A 1 93 ? 4.975 5.812 0.757 1.00 94.06 93 THR A CA 1
ATOM 726 C C . THR A 1 93 ? 3.654 5.054 0.681 1.00 94.06 93 THR A C 1
ATOM 728 O O . THR A 1 93 ? 3.127 4.643 1.713 1.00 94.06 93 THR A O 1
ATOM 731 N N . PHE A 1 94 ? 3.127 4.815 -0.521 1.00 92.19 94 PHE A N 1
ATOM 732 C CA . PHE A 1 94 ? 1.898 4.049 -0.707 1.00 92.19 94 PHE A CA 1
ATOM 733 C C . PHE A 1 94 ? 2.012 2.632 -0.125 1.00 92.19 94 PHE A C 1
ATOM 735 O O . PHE A 1 94 ? 1.149 2.217 0.655 1.00 92.19 94 PHE A O 1
ATOM 742 N N . VAL A 1 95 ? 3.085 1.900 -0.448 1.00 92.06 95 VAL A N 1
ATOM 743 C CA . VAL A 1 95 ? 3.287 0.531 0.054 1.00 92.06 95 VAL A CA 1
ATOM 744 C C . VAL A 1 95 ? 3.469 0.519 1.573 1.00 92.06 95 VAL A C 1
ATOM 746 O O . VAL A 1 95 ? 2.864 -0.311 2.257 1.00 92.06 95 VAL A O 1
ATOM 749 N N . ILE A 1 96 ? 4.227 1.468 2.130 1.00 91.06 96 ILE A N 1
ATOM 750 C CA . ILE A 1 96 ? 4.406 1.609 3.583 1.00 91.06 96 ILE A CA 1
ATOM 751 C C . ILE A 1 96 ? 3.067 1.893 4.271 1.00 91.06 96 ILE A C 1
ATOM 753 O O . ILE A 1 96 ? 2.742 1.253 5.274 1.00 91.06 96 ILE A O 1
ATOM 757 N N . LEU A 1 97 ? 2.257 2.811 3.741 1.00 88.31 97 LEU A N 1
ATOM 758 C CA . LEU A 1 97 ? 0.941 3.129 4.301 1.00 88.31 97 LEU A CA 1
ATOM 759 C C . LEU A 1 97 ? 0.021 1.904 4.294 1.00 88.31 97 LEU A C 1
ATOM 761 O O . LEU A 1 97 ? -0.596 1.595 5.313 1.00 88.31 97 LEU A O 1
ATOM 765 N N . GLN A 1 98 ? -0.011 1.146 3.196 1.00 89.19 98 GLN A N 1
ATOM 766 C CA . GLN A 1 98 ? -0.801 -0.086 3.103 1.00 89.19 98 GLN A CA 1
ATOM 767 C C . GLN A 1 98 ? -0.339 -1.167 4.090 1.00 89.19 98 GLN A C 1
ATOM 769 O O . GLN A 1 98 ? -1.165 -1.851 4.694 1.00 89.19 98 GLN A O 1
ATOM 774 N N . ARG A 1 99 ? 0.972 -1.293 4.328 1.00 87.81 99 ARG A N 1
ATOM 775 C CA . ARG A 1 99 ? 1.521 -2.226 5.329 1.00 87.81 99 ARG A CA 1
ATOM 776 C C . ARG A 1 99 ? 1.233 -1.788 6.768 1.00 87.81 99 ARG A C 1
ATOM 778 O O . ARG A 1 99 ? 1.102 -2.631 7.654 1.00 87.81 99 ARG A O 1
ATOM 785 N N . THR A 1 100 ? 1.126 -0.484 7.016 1.00 89.38 100 THR 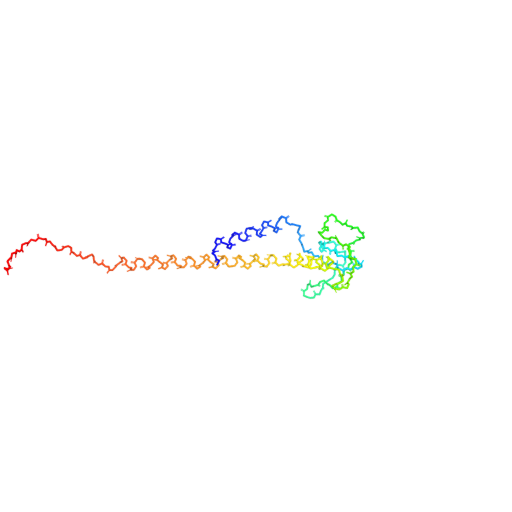A N 1
ATOM 786 C CA . THR A 1 100 ? 1.039 0.076 8.375 1.00 89.38 100 THR A CA 1
ATOM 787 C C . THR A 1 100 ? -0.377 0.417 8.833 1.00 89.38 100 THR A C 1
ATOM 789 O O . THR A 1 100 ? -0.601 0.487 10.041 1.00 89.38 100 THR A O 1
ATOM 792 N N . ILE A 1 101 ? -1.356 0.549 7.931 1.00 90.38 101 ILE A N 1
ATOM 793 C CA . ILE A 1 101 ? -2.717 0.983 8.289 1.00 90.38 101 ILE A CA 1
ATOM 794 C C . ILE A 1 101 ? -3.407 0.053 9.297 1.00 90.38 101 ILE A C 1
ATOM 796 O O . ILE A 1 101 ? -3.970 0.522 10.284 1.00 90.38 101 ILE A O 1
ATOM 800 N N . ASN A 1 102 ? -3.317 -1.267 9.115 1.00 90.19 102 ASN A N 1
ATOM 801 C CA . ASN A 1 102 ? -3.923 -2.234 10.034 1.00 90.19 102 ASN A CA 1
ATOM 802 C C . ASN A 1 102 ? -3.227 -2.249 11.411 1.00 90.19 102 ASN A C 1
ATOM 804 O O . ASN A 1 102 ? -3.931 -2.163 12.421 1.00 90.19 102 ASN A O 1
ATOM 808 N N . PRO A 1 103 ? -1.880 -2.284 11.496 1.00 90.62 103 PRO A N 1
ATOM 809 C CA . PRO A 1 103 ? -1.175 -2.056 12.757 1.00 90.62 103 PRO A CA 1
ATOM 810 C C . PRO A 1 103 ? -1.559 -0.742 13.453 1.00 90.62 103 PRO A C 1
ATOM 812 O O . PRO A 1 103 ? -1.804 -0.737 14.659 1.00 90.62 103 PRO A O 1
ATOM 815 N N . MET A 1 104 ? -1.664 0.366 12.712 1.00 90.69 104 MET A N 1
ATOM 816 C CA . MET A 1 104 ? -2.062 1.664 13.270 1.00 90.69 104 MET A CA 1
ATOM 817 C C . MET A 1 104 ? -3.493 1.636 13.820 1.00 90.69 104 MET A C 1
ATOM 819 O O . MET A 1 104 ? -3.727 2.105 14.935 1.00 90.69 104 MET A O 1
ATOM 823 N N . LEU A 1 105 ? -4.440 1.040 13.089 1.00 93.44 105 LEU A N 1
ATOM 824 C CA . LEU A 1 105 ? -5.817 0.852 13.553 1.00 93.44 105 LEU A CA 1
ATOM 825 C C . LEU A 1 105 ? -5.875 0.035 14.850 1.00 93.44 105 LEU A C 1
ATOM 827 O O . LEU A 1 105 ? -6.591 0.420 15.775 1.00 93.44 105 LEU A O 1
ATOM 831 N N . ALA A 1 106 ? -5.081 -1.035 14.958 1.00 92.25 106 ALA A N 1
ATOM 832 C CA . ALA A 1 106 ? -5.005 -1.843 16.174 1.00 92.25 106 ALA A CA 1
ATOM 833 C C . ALA A 1 106 ? -4.491 -1.029 17.376 1.00 92.25 106 ALA A C 1
ATOM 835 O O . ALA A 1 106 ? -5.068 -1.089 18.464 1.00 92.25 106 ALA A O 1
ATOM 836 N N . VAL A 1 107 ? -3.452 -0.208 17.184 1.00 92.88 107 VAL A N 1
ATOM 837 C CA . VAL A 1 107 ? -2.932 0.689 18.233 1.00 92.88 107 VAL A CA 1
ATOM 838 C C . VAL A 1 107 ? -3.989 1.708 18.667 1.00 92.88 107 VAL A C 1
ATOM 840 O O . VAL A 1 107 ? -4.183 1.920 19.866 1.00 92.88 107 VAL A O 1
ATOM 843 N N . LEU A 1 108 ? -4.713 2.311 17.719 1.00 92.50 108 LEU A N 1
ATOM 844 C CA . LEU A 1 108 ? -5.779 3.267 18.026 1.00 92.50 108 LEU A CA 1
ATOM 845 C C . LEU A 1 108 ? -6.942 2.610 18.784 1.00 92.50 108 LEU A C 1
ATOM 847 O O . LEU A 1 108 ? -7.457 3.197 19.734 1.00 92.50 108 LEU A O 1
ATOM 851 N N . GLN A 1 109 ? -7.326 1.382 18.430 1.00 93.00 109 GLN A N 1
ATOM 852 C CA . GLN A 1 109 ? -8.369 0.622 19.134 1.00 93.00 109 GLN A CA 1
ATOM 853 C C . GLN A 1 109 ? -7.974 0.305 20.584 1.00 93.00 109 GLN A C 1
ATOM 855 O O . GLN A 1 109 ? -8.787 0.442 21.506 1.00 93.00 109 GLN A O 1
ATOM 860 N N . VAL A 1 110 ? -6.708 -0.048 20.814 1.00 92.25 110 VAL A N 1
ATOM 861 C CA . VAL A 1 110 ? -6.160 -0.220 22.166 1.00 92.25 110 VAL A CA 1
ATOM 862 C C . VAL A 1 110 ? -6.197 1.105 22.935 1.00 92.25 110 VAL A C 1
ATOM 864 O O . VAL A 1 110 ? -6.683 1.145 24.067 1.00 92.25 110 VAL A O 1
ATOM 867 N N . ALA A 1 111 ? -5.763 2.208 22.319 1.00 88.94 111 ALA A N 1
ATOM 868 C CA . ALA A 1 111 ? -5.787 3.534 22.937 1.00 88.94 111 ALA A CA 1
ATOM 869 C C . ALA A 1 111 ? -7.211 3.989 23.308 1.00 88.94 111 ALA A C 1
ATOM 871 O O . ALA A 1 111 ? -7.421 4.514 24.404 1.00 88.94 111 ALA A O 1
ATOM 872 N N . LEU A 1 112 ? -8.199 3.736 22.443 1.00 90.31 112 LEU A N 1
ATOM 873 C CA . LEU A 1 112 ? -9.611 4.015 22.715 1.00 90.31 112 LEU A CA 1
ATOM 874 C C . LEU A 1 112 ? -10.109 3.238 23.940 1.00 90.31 112 LEU A C 1
ATOM 876 O O . LEU A 1 112 ? -10.757 3.808 24.819 1.00 90.31 112 LEU A O 1
ATOM 880 N N . THR A 1 113 ? -9.757 1.954 24.027 1.00 88.25 113 THR A N 1
ATOM 881 C CA . THR A 1 113 ? -10.119 1.092 25.160 1.00 88.25 113 THR A CA 1
ATOM 882 C C . THR A 1 113 ? -9.548 1.641 26.472 1.00 88.25 113 THR A C 1
ATOM 884 O O . THR A 1 113 ? -10.267 1.762 27.465 1.00 88.25 113 THR A O 1
ATOM 887 N N . PHE A 1 114 ? -8.279 2.060 26.481 1.00 86.12 114 PHE A N 1
ATOM 888 C CA . PHE A 1 114 ? -7.667 2.700 27.651 1.00 86.12 114 PHE A CA 1
ATOM 889 C C . PHE A 1 114 ? -8.327 4.039 28.018 1.00 86.12 114 PHE A C 1
ATOM 891 O O . PHE A 1 114 ? -8.560 4.311 29.201 1.00 86.12 114 PHE A O 1
ATOM 898 N N . ALA A 1 115 ? -8.669 4.870 27.031 1.00 81.69 115 ALA A N 1
ATOM 899 C CA . ALA A 1 115 ? -9.346 6.143 27.268 1.00 81.69 115 ALA A CA 1
ATOM 900 C C . ALA A 1 115 ? -10.737 5.944 27.904 1.00 81.69 115 ALA A C 1
ATOM 902 O O . ALA A 1 115 ? -11.092 6.656 28.846 1.00 81.69 115 ALA A O 1
ATOM 903 N N . ALA A 1 116 ? -11.488 4.932 27.459 1.00 76.75 116 ALA A N 1
ATOM 904 C CA . ALA A 1 116 ? -12.786 4.577 28.033 1.00 76.75 116 ALA A CA 1
ATOM 905 C C . ALA A 1 116 ? -12.667 4.047 29.476 1.00 76.75 116 ALA A C 1
ATOM 907 O O . ALA A 1 116 ? -13.432 4.443 30.357 1.00 76.75 116 ALA A O 1
ATOM 908 N N . LEU A 1 117 ? -11.668 3.200 29.752 1.00 75.88 117 LEU A N 1
ATOM 909 C CA . LEU A 1 117 ? -11.435 2.644 31.091 1.00 75.88 117 LEU A CA 1
ATOM 910 C C . LEU A 1 117 ? -10.990 3.699 32.111 1.00 75.88 117 LEU A C 1
ATOM 912 O O . LEU A 1 117 ? -11.373 3.629 33.278 1.00 75.88 117 LEU A O 1
ATOM 916 N N . THR A 1 118 ? -10.187 4.677 31.693 1.00 68.75 118 THR A N 1
ATOM 917 C CA . THR A 1 118 ? -9.776 5.781 32.572 1.00 68.75 118 THR A CA 1
ATOM 918 C C . THR A 1 118 ? -10.947 6.708 32.887 1.00 68.75 118 THR A C 1
ATOM 920 O O . THR A 1 118 ? -11.118 7.058 34.051 1.00 68.75 118 THR A O 1
ATOM 923 N N . HIS A 1 119 ? -11.819 7.017 31.920 1.00 58.66 119 HIS A N 1
ATOM 924 C CA . HIS A 1 119 ? -13.034 7.803 32.177 1.00 58.66 119 HIS A CA 1
ATOM 925 C C . HIS A 1 119 ? -14.000 7.097 33.144 1.00 58.66 119 HIS A C 1
ATOM 927 O O . HIS A 1 119 ? -14.470 7.737 34.083 1.00 58.66 119 HIS A O 1
ATOM 933 N N . ASN A 1 120 ? -14.216 5.782 32.999 1.00 55.00 120 ASN A N 1
ATOM 934 C CA . ASN A 1 120 ? -15.072 5.017 33.920 1.00 55.00 120 ASN A CA 1
ATOM 935 C C . ASN A 1 120 ? -14.528 4.966 35.359 1.00 55.00 120 ASN A C 1
ATOM 937 O O . ASN A 1 120 ? -15.298 5.011 36.316 1.00 55.00 120 ASN A O 1
ATOM 941 N N . LYS A 1 121 ? -13.202 4.927 35.546 1.00 52.41 121 LYS A N 1
ATOM 942 C CA . LYS A 1 121 ? -12.610 4.970 36.895 1.00 52.41 121 LYS A CA 1
ATOM 943 C C . LYS A 1 121 ? -12.790 6.330 37.576 1.00 52.41 121 LYS A C 1
ATOM 945 O O . LYS A 1 121 ? -12.930 6.378 38.796 1.00 52.41 121 LYS A O 1
ATOM 950 N N . PHE A 1 122 ? -12.821 7.432 36.826 1.00 46.69 122 PHE A N 1
ATOM 951 C CA . PHE A 1 122 ? -13.044 8.763 37.403 1.00 46.69 122 PHE A CA 1
ATOM 952 C C . PHE A 1 122 ? -14.516 9.043 37.736 1.00 46.69 122 PHE A C 1
ATOM 954 O O . PHE A 1 122 ? -14.777 9.769 38.695 1.00 46.69 122 PHE A O 1
ATOM 961 N N . THR A 1 123 ? -15.475 8.444 37.025 1.00 51.91 123 THR A N 1
ATOM 962 C CA . THR A 1 123 ? -16.904 8.588 37.352 1.00 51.91 123 THR A CA 1
ATOM 963 C C . THR A 1 123 ? -17.301 7.830 38.617 1.00 51.91 123 THR A C 1
ATOM 965 O O . THR A 1 123 ? -18.040 8.382 39.431 1.00 51.91 123 THR A O 1
ATOM 968 N N . ASP A 1 124 ? -16.755 6.631 38.849 1.00 48.69 124 ASP A N 1
ATOM 969 C CA . ASP A 1 124 ? -17.026 5.874 40.083 1.00 48.69 124 ASP A CA 1
ATOM 970 C C . ASP A 1 124 ? -16.352 6.518 41.305 1.00 48.69 124 ASP A C 1
ATOM 972 O O . ASP A 1 124 ? -16.984 6.698 42.347 1.00 48.69 124 ASP A O 1
ATOM 976 N N . THR A 1 125 ? -15.105 6.982 41.161 1.00 52.31 125 THR A N 1
ATOM 977 C CA . THR A 1 125 ? -14.396 7.664 42.260 1.00 52.31 125 THR A CA 1
ATOM 978 C C . THR A 1 125 ? -15.017 9.034 42.573 1.00 52.31 125 THR A C 1
ATOM 980 O O . THR A 1 125 ? -15.079 9.435 43.732 1.00 52.31 125 THR A O 1
ATOM 983 N N . GLY A 1 126 ? -15.530 9.751 41.564 1.00 46.56 126 GLY A N 1
ATOM 984 C CA . GLY A 1 126 ? -16.240 11.021 41.750 1.00 46.56 126 GLY A CA 1
ATOM 985 C C . GLY A 1 126 ? -17.590 10.870 42.462 1.00 46.56 126 GLY A C 1
ATOM 986 O O . GLY A 1 126 ? -17.951 11.726 43.270 1.00 46.56 126 GLY A O 1
ATOM 987 N N . LEU A 1 127 ? -18.312 9.768 42.223 1.00 49.41 127 LEU A N 1
ATOM 988 C CA . LEU A 1 127 ? -19.579 9.473 42.899 1.00 49.41 127 LEU A CA 1
ATOM 989 C C . LEU A 1 127 ? -19.365 9.037 44.360 1.00 49.41 127 LEU A C 1
ATOM 991 O O . LEU A 1 127 ? -20.145 9.427 45.233 1.00 49.41 127 LEU A O 1
ATOM 995 N N . GLU A 1 128 ? -18.298 8.284 44.650 1.00 52.97 128 GLU A N 1
ATOM 996 C CA . GLU A 1 128 ? -17.923 7.940 46.028 1.00 52.97 128 GLU A CA 1
ATOM 997 C C . GLU A 1 128 ? -17.411 9.152 46.817 1.00 52.97 128 GLU A C 1
ATOM 999 O O . GLU A 1 128 ? -17.807 9.332 47.970 1.00 52.97 128 GLU A O 1
ATOM 1004 N N . LEU A 1 129 ? -16.632 10.047 46.195 1.00 47.78 129 LEU A N 1
ATOM 1005 C CA . LEU A 1 129 ? -16.193 11.290 46.840 1.00 47.78 129 LEU A CA 1
ATOM 1006 C C . LEU A 1 129 ? -17.374 12.241 47.103 1.00 47.78 129 LEU A C 1
ATOM 1008 O O . LEU A 1 129 ? -17.468 12.821 48.181 1.00 47.78 129 LEU A O 1
ATOM 1012 N N . ALA A 1 130 ? -18.324 12.358 46.167 1.00 48.00 130 ALA A N 1
ATOM 1013 C CA . ALA A 1 130 ? -19.539 13.155 46.355 1.00 48.00 130 ALA A CA 1
ATOM 1014 C C . ALA A 1 130 ? -20.457 12.588 47.457 1.00 48.00 130 ALA A C 1
ATOM 1016 O O . ALA A 1 130 ? -21.059 13.357 48.209 1.00 48.00 130 ALA A O 1
ATOM 1017 N N . ARG A 1 131 ? -20.536 11.256 47.611 1.00 50.78 131 ARG A N 1
ATOM 1018 C CA . ARG A 1 131 ? -21.238 10.607 48.736 1.00 50.78 131 ARG A CA 1
ATOM 1019 C C . ARG A 1 131 ? -20.515 10.791 50.070 1.00 50.78 131 ARG A C 1
ATOM 1021 O O . ARG A 1 131 ? -21.183 11.009 51.075 1.00 50.78 131 ARG A O 1
ATOM 1028 N N . ALA A 1 132 ? -19.183 10.750 50.084 1.00 49.66 132 ALA A N 1
ATOM 1029 C CA . ALA A 1 132 ? -18.387 11.000 51.285 1.00 49.66 132 ALA A CA 1
ATOM 1030 C C . ALA A 1 132 ? -18.483 12.465 51.752 1.00 49.66 132 ALA A C 1
ATOM 1032 O O . ALA A 1 132 ? -18.506 12.731 52.949 1.00 49.66 132 ALA A O 1
ATOM 1033 N N . ILE A 1 133 ? -18.608 13.417 50.821 1.00 47.66 133 ILE A N 1
ATOM 1034 C CA . ILE A 1 133 ? -18.761 14.844 51.142 1.00 47.66 133 ILE A CA 1
ATOM 1035 C C . ILE A 1 133 ? -20.193 15.164 51.612 1.00 47.66 133 ILE A C 1
ATOM 1037 O O . ILE A 1 133 ? -20.360 15.883 52.594 1.00 47.66 133 ILE A O 1
ATOM 1041 N N . ASN A 1 134 ? -21.228 14.578 50.995 1.00 46.84 134 ASN A N 1
ATOM 1042 C CA . ASN A 1 134 ? -22.629 14.794 51.396 1.00 46.84 134 ASN A CA 1
ATOM 1043 C C . ASN A 1 134 ? -23.115 13.896 52.554 1.00 46.84 134 ASN A C 1
ATOM 1045 O O . ASN A 1 134 ? -24.256 14.033 52.990 1.00 46.84 134 ASN A O 1
ATOM 1049 N N . GLY A 1 135 ? -22.282 12.980 53.057 1.00 44.53 135 GLY A N 1
ATOM 1050 C CA . GLY A 1 135 ? -22.644 12.022 54.109 1.00 44.53 135 GLY A CA 1
ATOM 1051 C C . GLY A 1 135 ? -22.293 12.429 55.545 1.00 44.53 135 GLY A C 1
ATOM 1052 O O . GLY A 1 135 ? -22.656 11.698 56.464 1.00 44.53 135 GLY A O 1
ATOM 1053 N N . THR A 1 136 ? -21.595 13.551 55.773 1.00 47.31 136 THR A N 1
ATOM 1054 C CA . THR A 1 136 ? -21.006 13.846 57.104 1.00 47.31 136 THR A CA 1
ATOM 1055 C C . THR A 1 136 ? -21.094 15.289 57.604 1.00 47.31 136 THR A C 1
ATOM 1057 O O . THR A 1 136 ? -20.470 15.610 58.613 1.00 47.31 136 THR A O 1
ATOM 1060 N N . ALA A 1 137 ? -21.894 16.162 56.992 1.00 40.72 137 ALA A N 1
ATOM 1061 C CA . ALA A 1 137 ? -22.144 17.487 57.563 1.00 40.72 137 ALA A CA 1
ATOM 1062 C C . ALA A 1 137 ? -23.564 17.559 58.151 1.00 40.72 137 ALA A C 1
ATOM 1064 O O . ALA A 1 137 ? -24.525 17.593 57.380 1.00 40.72 137 ALA A O 1
ATOM 1065 N N . PRO A 1 138 ? -23.748 17.589 59.487 1.00 41.38 138 PRO A N 1
ATOM 1066 C CA . PRO A 1 138 ? -25.009 18.062 60.038 1.00 41.38 138 PRO A CA 1
ATOM 1067 C C . PRO A 1 138 ? -25.196 19.526 59.618 1.00 41.38 138 PRO A C 1
ATOM 1069 O O . PRO A 1 138 ? -24.274 20.336 59.730 1.00 41.38 138 PRO A O 1
ATOM 1072 N N . LEU A 1 139 ? -26.384 19.843 59.099 1.00 41.69 139 LEU A N 1
ATOM 1073 C CA . LEU A 1 139 ? -26.788 21.214 58.789 1.00 41.69 139 LEU A CA 1
ATOM 1074 C C . LEU A 1 139 ? -26.614 22.081 60.049 1.00 41.69 139 LEU A C 1
ATOM 1076 O O . LEU A 1 139 ? -27.021 21.641 61.130 1.00 41.69 139 LEU A O 1
ATOM 1080 N N . PRO A 1 140 ? -26.031 23.289 59.954 1.00 38.06 140 PRO A N 1
ATOM 1081 C CA . PRO A 1 140 ? -26.039 24.211 61.078 1.00 38.06 140 PRO A CA 1
ATOM 1082 C C . PRO A 1 140 ? -27.497 24.541 61.404 1.00 38.06 140 PRO A C 1
ATOM 1084 O O . PRO A 1 140 ? -28.262 24.942 60.527 1.00 38.06 140 PRO A O 1
ATOM 1087 N N . GLN A 1 141 ? -27.890 24.305 62.656 1.00 40.59 141 GLN A N 1
ATOM 1088 C CA . GLN A 1 141 ? -29.218 24.661 63.133 1.00 40.59 141 GLN A CA 1
ATOM 1089 C C . GLN A 1 141 ? -29.378 26.181 63.074 1.00 40.59 141 GLN A C 1
ATOM 1091 O O . GLN A 1 141 ? -28.543 26.914 63.607 1.00 40.59 141 GLN A O 1
ATOM 1096 N N . GLU A 1 142 ? -30.446 26.637 62.421 1.00 42.16 142 GLU A N 1
ATOM 1097 C CA . GLU A 1 142 ? -30.949 28.000 62.562 1.00 42.16 142 GLU A CA 1
ATOM 1098 C C . GLU A 1 142 ? -31.239 28.249 64.045 1.00 42.16 142 GLU A C 1
ATOM 1100 O O . GLU A 1 142 ? -32.066 27.572 64.655 1.00 42.16 142 GLU A O 1
ATOM 1105 N N . THR A 1 143 ? -30.520 29.189 64.650 1.00 42.19 143 THR A N 1
ATOM 1106 C CA . THR A 1 143 ? -30.881 29.718 65.963 1.00 42.19 143 THR A CA 1
ATOM 1107 C C . THR A 1 143 ? -32.002 30.734 65.784 1.00 42.19 143 THR A C 1
ATOM 1109 O O . THR A 1 143 ? -31.828 31.719 65.063 1.00 42.19 143 THR A O 1
ATOM 1112 N N . ASP A 1 144 ? -33.126 30.462 66.447 1.00 39.44 144 ASP A N 1
ATOM 1113 C CA . ASP A 1 144 ? -34.335 31.287 66.517 1.00 39.44 144 ASP A CA 1
ATOM 1114 C C . ASP A 1 144 ? -34.057 32.752 66.929 1.00 39.44 144 ASP A C 1
ATOM 1116 O O . ASP A 1 144 ? -33.143 33.004 67.725 1.00 39.44 144 ASP A O 1
ATOM 1120 N N . PRO A 1 145 ? -34.855 33.729 66.451 1.00 52.62 145 PRO A N 1
ATOM 1121 C CA . PRO A 1 145 ? -34.650 35.146 66.715 1.00 52.62 145 PRO A CA 1
ATOM 1122 C C . PRO A 1 145 ? -35.623 35.665 67.782 1.00 52.62 145 PRO A C 1
ATOM 1124 O O . PRO A 1 145 ? -36.759 35.989 67.452 1.00 52.62 145 PRO A O 1
ATOM 1127 N N . GLU A 1 146 ? -35.208 35.847 69.043 1.00 41.56 146 GLU A N 1
ATOM 1128 C CA . GLU A 1 146 ? -36.026 36.650 69.968 1.00 41.56 146 GLU A CA 1
ATOM 1129 C C . GLU A 1 146 ? -35.262 37.256 71.176 1.00 41.56 146 GLU A C 1
ATOM 1131 O O . GLU A 1 146 ? -34.896 36.542 72.103 1.00 41.56 146 GLU A O 1
ATOM 1136 N N . HIS A 1 147 ? -35.131 38.602 71.163 1.00 38.56 147 HIS A N 1
ATOM 1137 C CA . HIS A 1 147 ? -34.958 39.553 72.296 1.00 38.56 147 HIS A CA 1
ATOM 1138 C C . HIS A 1 147 ? -33.600 39.556 73.057 1.00 38.56 147 HIS A C 1
ATOM 1140 O O . HIS A 1 147 ? -33.028 38.516 73.332 1.00 38.56 147 HIS A O 1
ATOM 1146 N N . ALA A 1 148 ? -32.989 40.667 73.494 1.00 38.94 148 ALA A N 1
ATOM 1147 C CA . ALA A 1 148 ? -33.364 42.076 73.609 1.00 38.94 148 ALA A CA 1
ATOM 1148 C C . ALA A 1 148 ? -32.103 42.940 73.914 1.00 38.94 148 ALA A C 1
ATOM 1150 O O . ALA A 1 148 ? -31.241 42.520 74.676 1.00 38.94 148 ALA A O 1
ATOM 1151 N N . GLU A 1 149 ? -32.063 44.143 73.328 1.00 41.91 149 GLU A N 1
ATOM 1152 C CA . GLU A 1 149 ? -31.840 45.448 73.990 1.00 41.91 149 GLU A CA 1
ATOM 1153 C C . GLU A 1 149 ? -30.503 45.846 74.683 1.00 41.91 149 GLU A C 1
ATOM 1155 O O . GLU A 1 149 ? -29.900 45.122 75.465 1.00 41.91 149 GLU A O 1
ATOM 1160 N N . ALA A 1 150 ? -30.168 47.127 74.449 1.00 36.97 150 ALA A N 1
ATOM 1161 C CA . ALA A 1 150 ? -29.369 48.071 75.246 1.00 36.97 150 ALA A CA 1
ATOM 1162 C C . ALA A 1 150 ? -27.833 47.922 75.346 1.00 36.97 150 ALA A C 1
ATOM 1164 O O . ALA A 1 150 ? -27.300 47.128 76.112 1.00 36.97 150 ALA A O 1
ATOM 1165 N N . CYS A 1 151 ? -27.126 48.861 74.702 1.00 32.50 151 CYS A N 1
ATOM 1166 C CA . CYS A 1 151 ? -26.309 49.865 75.400 1.00 32.50 151 CYS A CA 1
ATOM 1167 C C . CYS A 1 151 ? -25.950 51.024 74.450 1.00 32.50 151 CYS A C 1
ATOM 1169 O O . CYS A 1 151 ? -25.661 50.804 73.275 1.00 32.50 151 CYS A O 1
ATOM 1171 N N . SER A 1 152 ? -26.051 52.233 75.004 1.00 45.19 152 SER A N 1
ATOM 1172 C CA . SER A 1 152 ? -25.898 53.568 74.413 1.00 45.19 152 SER A CA 1
ATOM 1173 C C . SER A 1 152 ? -24.538 53.874 73.794 1.00 45.19 152 SER A C 1
ATOM 1175 O O . SER A 1 152 ? -23.525 53.333 74.290 1.00 45.19 152 SER A O 1
#

pLDDT: mean 78.9, std 19.23, range [32.5, 96.12]

Sequence (152 aa):
MSAIEIQTAITTLTELRDAGTPGPFFLDDCEGEIRVYPERLLPSMSRDESGEITSWTSPGSWQTDEMVISYDVESWDPGENTQDDRMRANAETFVILQRTINPMLAVLQVALTFAALTHNKFTDTGLELARAINGTAPLPQETDPEHAEACS

Foldseek 3Di:
DALVVLVVVLVVLVVVQVPDQAAQWDWDPDDQKTWIFHPVQFPDWDADPVRHTDDTDPRPPDDDPRIPDIDGHPDPDPPPDPVNVVSVVVRVVVNVCNVCSVVVSVVSVVVSVVNVVVVVVCVVVVVVVVCVVVVDDDDPDDDDDDDDDDDD

Secondary structure (DSSP, 8-state):
--HHHHHHHHHHHHHHHHHSPP--EEEEEETTEEEEEEGGG-TT-EE-TTS-EEE--PPPSS--TT-SEEEE-S--STTT-HHHHHHHHHHHHHHHHHHHHHHHHHHHHHHHHHHHHHHHHHHHHHHHHHHHHHTS-PPPPPPP--------